Protein AF-A0A2V5Z1T9-F1 (afdb_monomer_lite)

Radius of gyration: 14.02 Å; chains: 1; bounding box: 31×24×42 Å

pLDDT: mean 96.54, std 5.25, range [61.47, 98.75]

Secondary structure (DSSP, 8-state):
-HHHHHHHHHHHHIIIIIHHHT---S--GGGSHHHHHHHHHHHTSTTTGGG--HHHHHHHHHHH-TTT-TT-PPP--------S----GGG-

Sequence (92 aa):
VEADWRLFCTLVRFDAVYHGHFKCNLRRIIDYPNLQAYLMDLYQQPGIADTVNFDHIKRHYYITHGEINPTRIVPIGPLLDLTEPHRRERLN

Structure (mmCIF, N/CA/C/O backbone):
data_AF-A0A2V5Z1T9-F1
#
_entry.id   AF-A0A2V5Z1T9-F1
#
loop_
_atom_site.group_PDB
_atom_site.id
_atom_site.type_symbol
_atom_site.label_atom_id
_atom_site.label_alt_id
_atom_site.label_comp_id
_atom_site.label_asym_id
_atom_site.label_entity_id
_atom_site.label_seq_id
_atom_site.pdbx_PDB_ins_code
_atom_site.Cartn_x
_atom_site.Cartn_y
_atom_site.Cartn_z
_atom_site.occupancy
_atom_site.B_iso_or_equiv
_atom_site.auth_seq_id
_atom_site.auth_comp_id
_atom_site.auth_asym_id
_atom_site.auth_atom_id
_atom_site.pdbx_PDB_model_num
ATOM 1 N N . VAL A 1 1 ? -2.674 11.056 15.027 1.00 66.81 1 VAL A N 1
ATOM 2 C CA . VAL A 1 1 ? -3.585 11.448 13.927 1.00 66.81 1 VAL A CA 1
ATOM 3 C C . VAL A 1 1 ? -2.818 11.794 12.656 1.00 66.81 1 VAL A C 1
ATOM 5 O O . VAL A 1 1 ? -2.952 11.058 11.695 1.00 66.81 1 VAL A O 1
ATOM 8 N N . GLU A 1 2 ? -1.978 12.840 12.607 1.00 92.44 2 GLU A N 1
ATOM 9 C CA . GLU A 1 2 ? -1.202 13.134 11.376 1.00 92.44 2 GLU A CA 1
ATOM 10 C C . GLU A 1 2 ? -0.178 12.032 11.044 1.00 92.44 2 GLU A C 1
ATOM 12 O O . GLU A 1 2 ? -0.057 11.607 9.895 1.00 92.44 2 GLU A O 1
ATOM 17 N N . ALA A 1 3 ? 0.544 11.544 12.057 1.00 97.31 3 ALA A N 1
ATOM 18 C CA . ALA A 1 3 ? 1.569 10.514 11.886 1.00 97.31 3 ALA A CA 1
ATOM 19 C C . ALA A 1 3 ? 1.012 9.228 11.250 1.00 97.31 3 ALA A C 1
ATOM 21 O O . ALA A 1 3 ? 1.665 8.631 10.393 1.00 97.31 3 ALA A O 1
ATOM 22 N N . ASP A 1 4 ? -0.213 8.852 11.622 1.00 97.25 4 ASP A N 1
ATOM 23 C CA . ASP A 1 4 ? -0.891 7.653 11.137 1.00 97.25 4 ASP A CA 1
ATOM 24 C C . ASP A 1 4 ? -1.139 7.710 9.629 1.00 97.25 4 ASP A C 1
ATOM 26 O O . ASP A 1 4 ? -0.781 6.794 8.890 1.00 97.25 4 ASP A O 1
ATOM 30 N N . TRP A 1 5 ? -1.655 8.839 9.142 1.00 97.81 5 TRP A N 1
ATOM 31 C CA . TRP A 1 5 ? -1.924 9.030 7.718 1.00 97.81 5 TRP A CA 1
ATOM 32 C C . TRP A 1 5 ? -0.650 9.130 6.874 1.00 97.81 5 TRP A C 1
ATOM 34 O O . TRP A 1 5 ? -0.616 8.660 5.734 1.00 97.81 5 TRP A O 1
ATOM 44 N N . ARG A 1 6 ? 0.439 9.668 7.437 1.00 97.69 6 ARG A N 1
ATOM 45 C CA . ARG A 1 6 ? 1.753 9.673 6.769 1.00 97.69 6 ARG A CA 1
ATOM 46 C C . ARG A 1 6 ? 2.312 8.255 6.632 1.00 97.69 6 ARG A C 1
ATOM 48 O O . ARG A 1 6 ? 2.868 7.916 5.585 1.00 97.69 6 ARG A O 1
ATOM 55 N N . LEU A 1 7 ? 2.124 7.412 7.649 1.00 98.44 7 LEU A N 1
ATOM 56 C CA . LEU A 1 7 ? 2.521 6.007 7.602 1.00 98.44 7 LEU A CA 1
ATOM 57 C C . LEU A 1 7 ? 1.629 5.194 6.649 1.00 98.44 7 LEU A C 1
ATOM 59 O O . LEU A 1 7 ? 2.154 4.432 5.836 1.00 98.44 7 LEU A O 1
ATOM 63 N N . PHE A 1 8 ? 0.310 5.398 6.681 1.00 98.56 8 PHE A N 1
ATOM 64 C CA . PHE A 1 8 ? -0.666 4.730 5.812 1.00 98.56 8 PHE A CA 1
ATOM 65 C C . PHE A 1 8 ? -0.281 4.789 4.334 1.00 98.56 8 PHE A C 1
ATOM 67 O O . PHE A 1 8 ? -0.214 3.757 3.664 1.00 98.56 8 PHE A O 1
ATOM 74 N N . CYS A 1 9 ? 0.059 5.983 3.838 1.00 98.06 9 CYS A N 1
ATOM 75 C CA . CYS A 1 9 ? 0.468 6.183 2.450 1.00 98.06 9 CYS A CA 1
ATOM 76 C C . CYS A 1 9 ? 1.666 5.309 2.047 1.00 98.06 9 CYS A C 1
ATOM 78 O O . CYS A 1 9 ? 1.770 4.899 0.887 1.00 98.06 9 CYS A O 1
ATOM 80 N N . THR A 1 10 ? 2.558 5.006 2.991 1.00 98.62 10 THR A N 1
ATOM 81 C CA . THR A 1 10 ? 3.688 4.100 2.770 1.00 98.62 10 THR A CA 1
ATOM 82 C C . THR A 1 10 ? 3.241 2.642 2.828 1.00 98.62 10 THR A C 1
ATOM 84 O O . THR A 1 10 ? 3.533 1.883 1.905 1.00 98.62 10 THR A O 1
ATOM 87 N N . LEU A 1 11 ? 2.499 2.255 3.871 1.00 98.62 11 LEU A N 1
ATOM 88 C CA . LEU A 1 11 ? 2.060 0.873 4.089 1.00 98.62 11 LEU A CA 1
ATOM 89 C C . LEU A 1 11 ? 1.202 0.345 2.936 1.00 98.62 11 LEU A C 1
ATOM 91 O O . LEU A 1 11 ? 1.476 -0.738 2.424 1.00 98.62 11 LEU A O 1
ATOM 95 N N . VAL A 1 12 ? 0.229 1.131 2.464 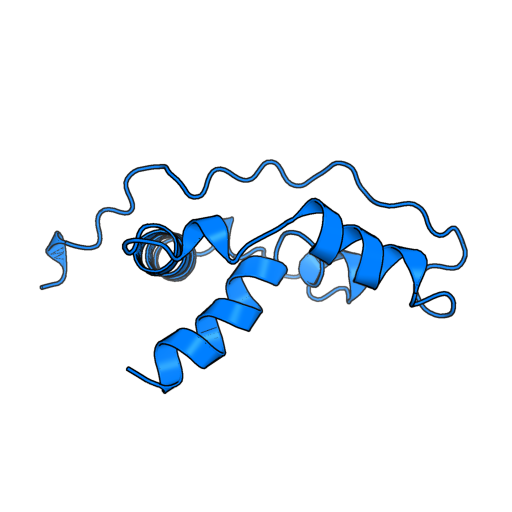1.00 98.56 12 VAL A N 1
ATOM 96 C CA . VAL A 1 12 ? -0.703 0.710 1.402 1.00 98.56 12 VAL A CA 1
ATOM 97 C C . VAL A 1 12 ? 0.001 0.423 0.067 1.00 98.56 12 VAL A C 1
ATOM 99 O O . VAL A 1 12 ? -0.501 -0.330 -0.760 1.00 98.56 12 VAL A O 1
ATOM 102 N N . ARG A 1 13 ? 1.197 0.986 -0.151 1.00 98.75 13 ARG A N 1
ATOM 103 C CA . ARG A 1 13 ? 2.011 0.770 -1.360 1.00 98.75 13 ARG A CA 1
ATOM 104 C C . ARG A 1 13 ? 3.061 -0.327 -1.186 1.00 98.75 13 ARG A C 1
ATOM 106 O O . ARG A 1 13 ? 3.652 -0.759 -2.176 1.00 98.75 13 ARG A O 1
ATOM 113 N N . PHE A 1 14 ? 3.322 -0.765 0.044 1.00 98.75 14 PHE A N 1
ATOM 114 C CA . PHE A 1 14 ? 4.503 -1.561 0.355 1.00 98.75 14 PHE A CA 1
ATOM 115 C C . PHE A 1 14 ? 4.472 -2.931 -0.323 1.00 98.75 14 PHE A C 1
ATOM 117 O O . PHE A 1 14 ? 5.361 -3.237 -1.115 1.00 98.75 14 PHE A O 1
ATOM 124 N N . ASP A 1 15 ? 3.425 -3.722 -0.097 1.00 98.50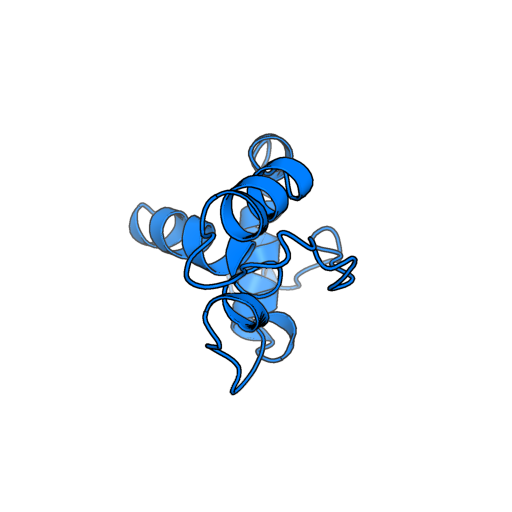 15 ASP A N 1
ATOM 125 C CA . ASP A 1 15 ? 3.335 -5.075 -0.662 1.00 98.50 15 ASP A CA 1
ATOM 126 C C . ASP A 1 15 ? 3.129 -5.047 -2.181 1.00 98.50 15 ASP A C 1
ATOM 128 O O . ASP A 1 15 ? 3.693 -5.866 -2.905 1.00 98.50 15 ASP A O 1
ATOM 132 N N . ALA A 1 16 ? 2.366 -4.066 -2.673 1.00 98.25 16 ALA A N 1
ATOM 133 C CA . ALA A 1 16 ? 2.062 -3.901 -4.092 1.00 98.25 16 ALA A CA 1
ATOM 134 C C . ALA A 1 16 ? 3.252 -3.418 -4.934 1.00 98.25 16 ALA A C 1
ATOM 136 O O . ALA A 1 16 ? 3.292 -3.679 -6.137 1.00 98.25 16 ALA A O 1
ATOM 137 N N . VAL A 1 17 ? 4.191 -2.687 -4.324 1.00 98.62 17 VAL A N 1
ATOM 138 C CA . VAL A 1 17 ? 5.295 -2.033 -5.033 1.00 98.62 17 VAL A CA 1
ATOM 139 C C . VAL A 1 17 ? 6.615 -2.202 -4.296 1.00 98.62 17 VAL A C 1
ATOM 141 O O . VAL A 1 17 ? 7.522 -2.826 -4.836 1.00 98.62 17 VAL A O 1
ATOM 144 N N . TYR A 1 18 ? 6.778 -1.626 -3.104 1.00 98.69 18 TYR A N 1
ATOM 145 C CA . TYR A 1 18 ? 8.105 -1.442 -2.493 1.00 98.69 18 TYR A CA 1
ATOM 146 C C . TYR A 1 18 ? 8.823 -2.759 -2.199 1.00 98.69 18 TYR A C 1
ATOM 148 O O . TYR A 1 18 ? 10.025 -2.876 -2.442 1.00 98.69 18 TYR A O 1
ATOM 156 N N . HIS A 1 19 ? 8.079 -3.771 -1.758 1.00 98.50 19 HIS A N 1
ATOM 157 C CA . HIS A 1 19 ? 8.609 -5.101 -1.501 1.00 98.50 19 HIS A CA 1
ATOM 158 C C . HIS A 1 19 ? 9.291 -5.687 -2.748 1.00 98.50 19 HIS A C 1
ATOM 160 O O . HIS A 1 19 ? 10.409 -6.189 -2.671 1.00 98.50 19 HIS A O 1
ATOM 166 N N . GLY A 1 20 ? 8.650 -5.588 -3.918 1.00 97.25 20 GLY A N 1
ATOM 167 C CA . GLY A 1 20 ? 9.193 -6.093 -5.181 1.00 97.25 20 GLY A CA 1
ATOM 168 C C . GLY A 1 20 ? 10.096 -5.086 -5.896 1.00 97.25 20 GLY A C 1
ATOM 169 O O . GLY A 1 20 ? 11.292 -5.311 -6.058 1.00 97.25 20 GLY A O 1
ATOM 170 N N . HIS A 1 21 ? 9.517 -3.965 -6.329 1.00 98.19 21 HIS A N 1
ATOM 171 C CA . HIS A 1 21 ? 10.160 -2.947 -7.169 1.00 98.19 21 HIS A CA 1
ATOM 172 C C . HIS A 1 21 ? 11.409 -2.344 -6.521 1.00 98.19 21 HIS A C 1
ATOM 174 O O . HIS A 1 21 ? 12.458 -2.236 -7.158 1.00 98.19 21 HIS A O 1
ATOM 180 N N . PHE A 1 22 ? 11.321 -2.010 -5.232 1.00 98.50 22 PHE A N 1
ATOM 181 C CA . PHE A 1 22 ? 12.429 -1.421 -4.472 1.00 98.50 22 PHE A CA 1
ATOM 182 C C . PHE A 1 22 ? 13.254 -2.440 -3.691 1.00 98.50 22 PHE A C 1
ATOM 184 O O . PHE A 1 22 ? 14.233 -2.060 -3.057 1.00 98.50 22 PHE A O 1
ATOM 191 N N . LYS A 1 23 ? 12.920 -3.733 -3.785 1.00 98.31 23 LYS A N 1
ATOM 192 C CA . LYS A 1 23 ? 13.655 -4.823 -3.128 1.00 98.31 23 LYS A CA 1
ATOM 193 C C . LYS A 1 23 ? 13.676 -4.702 -1.598 1.00 98.31 23 LYS A C 1
ATOM 195 O O . LYS A 1 23 ? 14.572 -5.231 -0.949 1.00 98.31 23 LYS A O 1
ATOM 200 N N . CYS A 1 24 ? 12.678 -4.047 -1.000 1.00 98.38 24 CYS A N 1
ATOM 201 C CA . CYS A 1 24 ? 12.473 -4.027 0.451 1.00 98.38 24 CYS A CA 1
ATOM 202 C C . CYS A 1 24 ? 11.849 -5.358 0.912 1.00 98.38 24 CYS A C 1
ATOM 204 O O . CYS A 1 24 ? 10.724 -5.388 1.403 1.00 98.38 24 CYS A O 1
ATOM 206 N N . ASN A 1 25 ? 12.548 -6.472 0.679 1.00 98.12 25 ASN A N 1
ATOM 207 C CA . ASN A 1 25 ? 11.935 -7.794 0.540 1.00 98.12 25 ASN A CA 1
ATOM 208 C C . ASN A 1 25 ? 12.240 -8.790 1.668 1.00 98.12 25 ASN A C 1
ATOM 210 O O . ASN A 1 25 ? 12.116 -9.996 1.463 1.00 98.12 25 ASN A O 1
ATOM 214 N N . LEU A 1 26 ? 12.648 -8.321 2.852 1.00 98.31 26 LEU A N 1
ATOM 215 C CA . LEU A 1 26 ? 12.851 -9.227 3.987 1.00 98.31 26 LEU A CA 1
ATOM 216 C C . LEU A 1 26 ? 11.520 -9.846 4.445 1.00 98.31 26 LEU A C 1
ATOM 218 O O . LEU A 1 26 ? 11.471 -11.036 4.745 1.00 98.31 26 LEU A O 1
ATOM 222 N N . ARG A 1 27 ? 10.459 -9.031 4.519 1.00 98.06 27 ARG A N 1
ATOM 223 C CA . ARG A 1 27 ? 9.083 -9.420 4.867 1.00 98.06 27 ARG A CA 1
ATOM 224 C C . ARG A 1 27 ? 8.092 -8.432 4.250 1.00 98.06 27 ARG A C 1
ATOM 226 O O . ARG A 1 27 ? 8.424 -7.258 4.087 1.00 98.06 27 ARG A O 1
ATOM 233 N N . ARG A 1 28 ? 6.879 -8.894 3.953 1.00 98.25 28 ARG A N 1
ATOM 234 C CA . ARG A 1 28 ? 5.744 -8.066 3.510 1.00 98.25 28 ARG A CA 1
ATOM 235 C C . ARG A 1 28 ? 4.981 -7.514 4.712 1.00 98.25 28 ARG A C 1
ATOM 237 O O . ARG A 1 28 ? 5.098 -8.054 5.808 1.00 98.25 28 ARG A O 1
ATOM 244 N N . ILE A 1 29 ? 4.144 -6.502 4.512 1.00 98.25 29 ILE A N 1
ATOM 245 C CA . ILE A 1 29 ? 3.228 -5.977 5.533 1.00 98.25 29 ILE A CA 1
ATOM 246 C C . ILE A 1 29 ? 2.255 -7.056 5.999 1.00 98.25 29 ILE A C 1
ATOM 248 O O . ILE A 1 29 ? 2.070 -7.191 7.208 1.00 98.25 29 ILE A O 1
ATOM 252 N 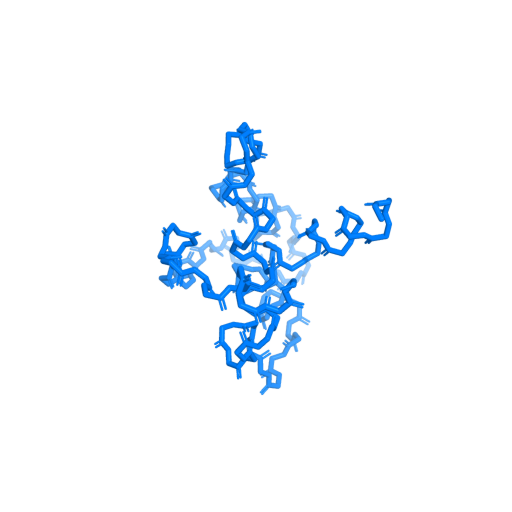N . ILE A 1 30 ? 1.731 -7.884 5.087 1.00 97.19 30 ILE A N 1
ATOM 253 C CA . ILE A 1 30 ? 0.844 -9.002 5.450 1.00 97.19 30 ILE A CA 1
ATOM 254 C C . ILE A 1 30 ? 1.487 -10.001 6.430 1.00 97.19 30 ILE A C 1
ATOM 256 O O . ILE A 1 30 ? 0.783 -10.654 7.198 1.00 97.19 30 ILE A O 1
ATOM 260 N N . ASP A 1 31 ? 2.822 -10.084 6.466 1.00 97.75 31 ASP A N 1
ATOM 261 C CA . ASP A 1 31 ? 3.560 -10.975 7.369 1.00 97.75 31 ASP A CA 1
ATOM 262 C C . ASP A 1 31 ? 3.721 -10.380 8.793 1.00 97.75 31 ASP A C 1
ATOM 264 O O . ASP A 1 31 ? 4.234 -11.048 9.695 1.00 97.75 31 ASP A O 1
ATOM 268 N N . TYR A 1 32 ? 3.282 -9.134 9.025 1.00 97.88 32 TYR A N 1
ATOM 269 C CA . TYR A 1 32 ? 3.274 -8.461 10.328 1.00 97.88 32 TYR A CA 1
ATOM 270 C C . TYR A 1 32 ? 1.832 -8.243 10.816 1.00 97.88 32 TYR A C 1
ATOM 272 O O . TYR A 1 32 ? 1.217 -7.237 10.457 1.00 97.88 32 TYR A O 1
ATOM 280 N N . PRO A 1 33 ? 1.295 -9.093 11.714 1.00 96.25 33 PRO A N 1
ATOM 281 C CA . PRO A 1 33 ? -0.125 -9.061 12.081 1.00 96.25 33 PRO A CA 1
ATOM 282 C C . PRO A 1 33 ? -0.619 -7.697 12.574 1.00 96.25 33 PRO A C 1
ATOM 284 O O . PRO A 1 33 ? -1.692 -7.245 12.188 1.00 96.25 33 PRO A O 1
ATOM 287 N N . ASN A 1 34 ? 0.185 -7.002 13.385 1.00 97.62 34 ASN A N 1
ATOM 288 C CA . ASN A 1 34 ? -0.189 -5.691 13.915 1.00 97.62 34 ASN A CA 1
ATOM 289 C C . ASN A 1 34 ? -0.164 -4.586 12.850 1.00 97.62 34 ASN A C 1
ATOM 291 O O . ASN A 1 34 ? -1.023 -3.708 12.895 1.00 97.62 34 ASN A O 1
ATOM 295 N N . LEU A 1 35 ? 0.792 -4.622 11.910 1.00 98.12 35 LEU A N 1
ATOM 296 C CA . LEU A 1 35 ? 0.883 -3.636 10.826 1.00 98.12 35 LEU A CA 1
ATOM 297 C C . LEU A 1 35 ? -0.177 -3.888 9.757 1.00 98.12 35 LEU A C 1
ATOM 299 O O . LEU A 1 35 ? -0.794 -2.934 9.300 1.00 98.12 35 LEU A O 1
ATOM 303 N N . GLN A 1 36 ? -0.432 -5.151 9.411 1.00 97.94 36 GLN A N 1
ATOM 304 C CA . GLN A 1 36 ? -1.500 -5.521 8.488 1.00 97.94 36 GLN A CA 1
ATOM 305 C C . GLN A 1 36 ? -2.862 -5.106 9.042 1.00 97.94 36 GLN A C 1
ATOM 307 O O . GLN A 1 36 ? -3.623 -4.426 8.362 1.00 97.94 36 GLN A O 1
ATOM 312 N N . ALA A 1 37 ? -3.147 -5.442 10.302 1.00 97.81 37 ALA A N 1
ATOM 313 C CA . ALA A 1 37 ? -4.381 -5.022 10.953 1.00 97.81 37 ALA A CA 1
ATOM 314 C C . ALA A 1 37 ? -4.497 -3.491 11.017 1.00 97.81 37 ALA A C 1
ATOM 316 O O . ALA A 1 37 ? -5.576 -2.953 10.810 1.00 97.81 37 ALA A O 1
ATOM 317 N N . TYR A 1 38 ? -3.396 -2.781 11.285 1.00 98.00 38 TYR A N 1
ATOM 318 C CA . TYR A 1 38 ? -3.375 -1.316 11.333 1.00 98.00 38 TYR A CA 1
ATOM 319 C C . TYR A 1 38 ? -3.619 -0.675 9.960 1.00 98.00 38 TYR A C 1
ATOM 321 O O . TYR A 1 38 ? -4.378 0.282 9.851 1.00 98.00 38 TYR A O 1
ATOM 329 N N . LEU A 1 39 ? -3.018 -1.226 8.903 1.00 98.38 39 LEU A N 1
ATOM 330 C CA . LEU A 1 39 ? -3.279 -0.813 7.527 1.00 98.38 39 LEU A CA 1
ATOM 331 C C . LEU A 1 39 ? -4.762 -0.993 7.171 1.00 98.38 39 LEU A C 1
ATOM 333 O O . LEU A 1 39 ? -5.357 -0.076 6.614 1.00 98.38 39 LEU A O 1
ATOM 337 N N . MET A 1 40 ? -5.353 -2.144 7.505 1.00 98.31 40 MET A N 1
ATOM 338 C CA . MET A 1 40 ? -6.765 -2.437 7.231 1.00 98.31 40 MET A CA 1
ATOM 339 C C . MET A 1 40 ? -7.717 -1.528 8.021 1.00 98.31 40 MET A C 1
ATOM 341 O O . MET A 1 40 ? -8.664 -1.010 7.447 1.00 98.31 40 MET A O 1
ATOM 345 N N . ASP A 1 41 ? -7.426 -1.263 9.295 1.00 97.88 41 ASP A N 1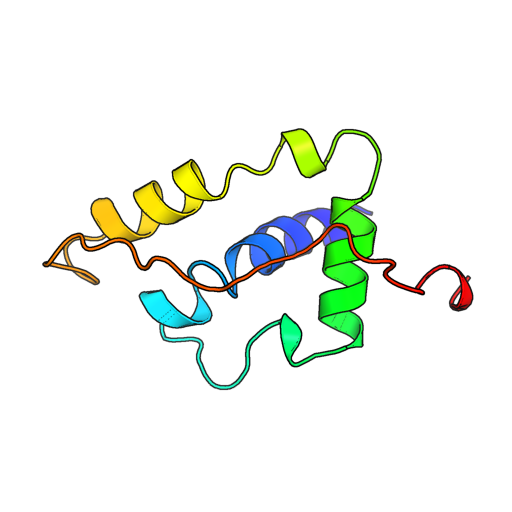
ATOM 346 C CA . ASP A 1 41 ? -8.177 -0.332 10.155 1.00 97.88 41 ASP A CA 1
ATOM 347 C C . ASP A 1 41 ? -8.250 1.082 9.555 1.00 97.88 41 ASP A C 1
ATOM 349 O O . ASP A 1 41 ? -9.328 1.662 9.423 1.00 97.88 41 ASP A O 1
ATOM 353 N N . LEU A 1 42 ? -7.118 1.608 9.074 1.00 97.94 42 LEU A N 1
ATOM 354 C CA . LEU A 1 42 ? -7.089 2.899 8.381 1.00 97.94 42 LEU A CA 1
ATOM 355 C C . LEU A 1 42 ? -7.766 2.850 7.005 1.00 97.94 42 LEU A C 1
ATOM 357 O O . LEU A 1 42 ? -8.474 3.787 6.642 1.00 97.94 42 LEU A O 1
ATOM 361 N N . TYR A 1 43 ? -7.567 1.771 6.244 1.00 98.50 43 TYR A N 1
ATOM 362 C CA . TYR A 1 43 ? -8.171 1.585 4.921 1.00 98.50 43 TYR A CA 1
ATOM 363 C C . TYR A 1 43 ? -9.706 1.535 4.980 1.00 98.50 43 TYR A C 1
ATOM 365 O O . TYR A 1 43 ? -10.372 2.034 4.074 1.00 98.50 43 TYR A O 1
ATOM 373 N N . GLN A 1 44 ? -10.259 0.958 6.051 1.00 98.12 44 GLN A N 1
ATOM 374 C CA . GLN A 1 44 ? -11.698 0.776 6.265 1.00 98.12 44 GLN A CA 1
ATOM 375 C C . GLN A 1 44 ? -12.389 1.996 6.894 1.00 98.12 44 GLN A C 1
ATOM 377 O O . GLN A 1 44 ? -13.610 1.988 7.056 1.00 98.12 44 GLN A O 1
ATOM 382 N N . GLN A 1 45 ? -11.654 3.071 7.208 1.00 97.56 45 GLN A N 1
ATOM 383 C CA . GLN A 1 45 ? -12.280 4.332 7.607 1.00 97.56 45 GLN A CA 1
ATOM 384 C C . GLN A 1 45 ? -13.154 4.889 6.465 1.00 97.56 45 GLN A C 1
ATOM 386 O O . GLN A 1 45 ? -12.781 4.770 5.290 1.00 97.56 45 GLN A O 1
ATOM 391 N N . PRO A 1 46 ? -14.300 5.532 6.772 1.00 98.19 46 PRO A N 1
ATOM 392 C CA . PRO A 1 46 ? -15.223 6.026 5.753 1.00 98.19 46 PRO A CA 1
ATOM 393 C C . PRO A 1 46 ? -14.538 6.894 4.684 1.00 98.19 46 PRO A C 1
ATOM 395 O O . PRO A 1 46 ? -13.896 7.894 5.000 1.00 98.19 46 PRO A O 1
ATOM 398 N N . GLY A 1 47 ? -14.686 6.505 3.414 1.00 97.94 47 GLY A N 1
ATOM 399 C CA . GLY A 1 47 ? -14.153 7.223 2.248 1.00 97.94 47 GLY A CA 1
ATOM 400 C C . GLY A 1 47 ? -12.661 7.018 1.957 1.00 97.94 47 GLY A C 1
ATOM 401 O O . GLY A 1 47 ? -12.185 7.496 0.931 1.00 97.94 47 GLY A O 1
ATOM 402 N N . ILE A 1 48 ? -11.902 6.304 2.799 1.00 98.31 48 ILE A N 1
ATOM 403 C CA . ILE A 1 48 ? -10.459 6.118 2.571 1.00 98.31 48 ILE A CA 1
ATOM 404 C C . ILE A 1 48 ? -10.177 5.139 1.433 1.00 98.31 48 ILE A C 1
ATOM 406 O O . ILE A 1 48 ? -9.305 5.420 0.607 1.00 98.31 48 ILE A O 1
ATOM 410 N N . ALA A 1 49 ? -10.923 4.035 1.339 1.00 98.19 49 ALA A N 1
ATOM 411 C CA . ALA A 1 49 ? -10.765 3.061 0.257 1.00 98.19 49 ALA A CA 1
ATOM 412 C C . ALA A 1 49 ? -10.868 3.714 -1.138 1.00 98.19 49 ALA A C 1
ATOM 414 O O . ALA A 1 49 ? -10.070 3.405 -2.022 1.00 98.19 49 ALA A O 1
ATOM 415 N N . ASP A 1 50 ? -11.759 4.699 -1.301 1.00 98.25 50 ASP A N 1
ATOM 416 C CA . ASP A 1 50 ? -11.972 5.430 -2.561 1.00 98.25 50 ASP A CA 1
ATOM 417 C C . ASP A 1 50 ? -10.756 6.272 -2.985 1.00 98.25 50 ASP A C 1
ATOM 419 O O . ASP A 1 50 ? -10.596 6.619 -4.157 1.00 98.25 50 ASP A O 1
ATOM 423 N N . THR A 1 51 ? -9.859 6.587 -2.047 1.00 98.38 51 THR A N 1
ATOM 424 C CA . THR A 1 51 ? -8.618 7.329 -2.324 1.00 98.38 51 THR A CA 1
ATOM 425 C C . THR A 1 51 ? -7.484 6.434 -2.835 1.00 98.38 51 THR A C 1
ATOM 427 O O . THR A 1 51 ? -6.445 6.935 -3.277 1.00 98.38 51 THR A O 1
ATOM 430 N N . VAL A 1 52 ? -7.654 5.108 -2.788 1.00 98.38 52 VAL A N 1
ATOM 431 C CA . VAL A 1 52 ? -6.612 4.133 -3.119 1.00 98.38 52 VAL A CA 1
ATOM 432 C C . VAL A 1 52 ? -6.925 3.448 -4.444 1.00 98.38 52 VAL A C 1
ATOM 434 O O . VAL A 1 52 ? -7.814 2.612 -4.551 1.00 98.38 52 VAL A O 1
ATOM 437 N N . ASN A 1 53 ? -6.119 3.742 -5.465 1.00 97.94 53 ASN A N 1
ATOM 438 C CA . ASN A 1 53 ? -6.186 3.061 -6.755 1.00 97.94 53 ASN A CA 1
ATOM 439 C C . ASN A 1 53 ? -4.901 2.256 -7.001 1.00 97.94 53 ASN A C 1
ATOM 441 O O . ASN A 1 53 ? -3.860 2.813 -7.365 1.00 97.94 53 ASN A O 1
ATOM 445 N N . PHE A 1 54 ? -4.973 0.937 -6.800 1.00 97.69 54 PHE A N 1
ATOM 446 C CA . PHE A 1 54 ? -3.823 0.042 -6.952 1.00 97.69 54 PHE A CA 1
ATOM 447 C C . PHE A 1 54 ? -3.306 -0.060 -8.388 1.00 97.69 54 PHE A C 1
ATOM 449 O O . PHE A 1 54 ? -2.096 -0.197 -8.570 1.00 97.69 54 PHE A O 1
ATOM 456 N N . ASP A 1 55 ? -4.176 0.036 -9.398 1.00 97.12 55 ASP A N 1
ATOM 457 C CA . ASP A 1 55 ? -3.735 0.050 -10.796 1.00 97.12 55 ASP A CA 1
ATOM 458 C C . ASP A 1 55 ? -2.879 1.292 -11.066 1.00 97.12 55 ASP A C 1
ATOM 460 O O . ASP A 1 55 ? -1.735 1.174 -11.509 1.00 97.12 55 ASP A O 1
ATOM 464 N N . HIS A 1 56 ? -3.368 2.474 -10.680 1.00 98.12 56 HIS A N 1
ATOM 465 C CA . HIS A 1 56 ? -2.622 3.717 -10.846 1.00 98.12 56 HIS A CA 1
ATOM 466 C C . HIS A 1 56 ? -1.288 3.691 -10.084 1.00 98.12 56 HIS A C 1
ATOM 468 O O . HIS A 1 56 ? -0.249 4.028 -10.655 1.00 98.12 56 HIS A O 1
ATOM 474 N N . ILE A 1 57 ? -1.294 3.223 -8.829 1.00 98.44 57 ILE A N 1
ATOM 475 C CA . ILE A 1 57 ? -0.080 3.048 -8.019 1.00 98.44 57 ILE A CA 1
ATOM 476 C C . ILE A 1 57 ? 0.921 2.150 -8.755 1.00 98.44 57 ILE A C 1
ATOM 478 O O . ILE A 1 57 ? 2.049 2.566 -9.016 1.00 98.44 57 ILE A O 1
ATOM 482 N N . LYS A 1 58 ? 0.530 0.927 -9.126 1.00 98.44 58 LYS A N 1
ATOM 483 C CA . LYS A 1 58 ? 1.449 -0.046 -9.729 1.00 98.44 58 LYS A CA 1
ATOM 484 C C . LYS A 1 58 ? 1.967 0.441 -11.079 1.00 98.44 58 LYS A C 1
ATOM 486 O O . LYS A 1 58 ? 3.174 0.403 -11.312 1.00 98.44 58 LYS A O 1
ATOM 491 N N . ARG A 1 59 ? 1.092 0.953 -11.949 1.00 98.06 59 ARG A N 1
ATOM 492 C CA . ARG A 1 59 ? 1.491 1.480 -13.261 1.00 98.06 59 ARG A CA 1
ATOM 493 C C . ARG A 1 59 ? 2.490 2.621 -13.122 1.00 98.06 59 ARG A C 1
ATOM 495 O O . ARG A 1 59 ? 3.497 2.606 -13.822 1.00 98.06 59 ARG A O 1
ATOM 502 N N . HIS A 1 60 ? 2.270 3.556 -12.197 1.00 98.31 60 HIS A N 1
ATOM 503 C CA . HIS A 1 60 ? 3.205 4.656 -11.973 1.00 98.31 60 HIS A CA 1
ATOM 504 C C . HIS A 1 60 ? 4.618 4.142 -11.664 1.00 98.31 60 HIS A C 1
ATOM 506 O O . HIS A 1 60 ? 5.560 4.493 -12.375 1.00 98.31 60 HIS A O 1
ATOM 512 N N . TYR A 1 61 ? 4.769 3.255 -10.678 1.00 98.50 61 TYR A N 1
ATOM 513 C CA . TYR A 1 61 ? 6.090 2.769 -10.273 1.00 98.50 61 TYR A CA 1
ATOM 514 C C . TYR A 1 61 ? 6.748 1.863 -11.317 1.00 98.50 61 TYR A C 1
ATOM 516 O O . TYR A 1 61 ? 7.918 2.061 -11.650 1.00 98.50 61 TYR A O 1
ATOM 524 N N . TYR A 1 62 ? 6.017 0.877 -11.841 1.00 98.44 62 TYR A N 1
ATOM 525 C CA . TYR A 1 62 ? 6.598 -0.144 -12.714 1.00 98.44 62 TYR A CA 1
ATOM 526 C C . TYR A 1 62 ? 6.836 0.341 -14.150 1.00 98.44 62 TYR A C 1
ATOM 528 O O . TYR A 1 62 ? 7.714 -0.208 -14.810 1.00 98.44 62 TYR A O 1
ATOM 536 N N . ILE A 1 63 ? 6.107 1.357 -14.633 1.00 97.94 63 ILE A N 1
ATOM 537 C CA . ILE A 1 63 ? 6.273 1.894 -15.997 1.00 97.94 63 ILE A CA 1
ATOM 538 C C . ILE A 1 63 ? 7.239 3.086 -16.022 1.00 97.94 63 ILE A C 1
ATOM 540 O O . ILE A 1 63 ? 8.056 3.182 -16.938 1.00 97.94 63 ILE A O 1
ATOM 544 N N . THR A 1 64 ? 7.160 3.994 -15.040 1.00 97.75 64 THR A N 1
ATOM 545 C CA . THR A 1 64 ? 7.924 5.259 -15.063 1.00 97.75 64 THR A CA 1
ATOM 546 C C . THR A 1 64 ? 9.392 5.054 -14.685 1.00 97.75 64 THR A C 1
ATOM 548 O O . THR A 1 64 ? 10.268 5.710 -15.242 1.00 97.75 64 THR A O 1
ATOM 551 N N . HIS A 1 65 ? 9.698 4.127 -13.770 1.00 97.31 65 HIS A N 1
ATOM 552 C CA . HIS A 1 65 ? 11.073 3.886 -13.312 1.00 97.31 65 HIS A CA 1
ATOM 553 C C . HIS A 1 65 ? 11.837 2.955 -14.264 1.00 97.31 65 HIS A C 1
ATOM 555 O O . HIS A 1 65 ? 12.198 1.837 -13.893 1.00 97.31 65 HIS A O 1
ATOM 561 N N . GLY A 1 66 ? 12.093 3.413 -15.492 1.00 96.19 66 GLY A N 1
ATOM 562 C CA . GLY A 1 66 ? 12.767 2.623 -16.531 1.00 96.19 66 GLY A CA 1
ATOM 563 C C . GLY A 1 66 ? 14.180 2.154 -16.160 1.00 96.19 66 GLY A C 1
ATOM 564 O O . GLY A 1 66 ? 14.605 1.105 -16.625 1.00 96.19 66 GLY A O 1
ATOM 565 N N . GLU A 1 67 ? 14.881 2.874 -15.283 1.00 97.44 67 GLU A N 1
ATOM 566 C CA . GLU A 1 67 ? 16.201 2.464 -14.778 1.00 97.44 67 GLU A CA 1
ATOM 567 C C . GLU A 1 67 ? 16.120 1.257 -13.830 1.00 97.44 67 GLU A C 1
ATOM 569 O O . GLU A 1 67 ? 17.000 0.401 -13.828 1.00 97.44 67 GLU A O 1
ATOM 574 N N . ILE A 1 68 ? 15.043 1.161 -13.041 1.00 97.38 68 ILE A N 1
ATOM 575 C CA . ILE A 1 68 ? 14.821 0.064 -12.085 1.00 97.38 68 ILE A CA 1
ATOM 576 C C . ILE A 1 68 ? 14.124 -1.119 -12.768 1.00 97.38 68 ILE A C 1
ATOM 578 O O . ILE A 1 68 ? 14.464 -2.272 -12.502 1.00 97.38 68 ILE A O 1
ATOM 582 N N . ASN A 1 69 ? 13.153 -0.841 -13.642 1.00 98.00 69 ASN A N 1
ATOM 583 C CA . ASN A 1 69 ? 12.391 -1.834 -14.396 1.00 98.00 69 ASN A CA 1
ATOM 584 C C . ASN A 1 69 ? 12.404 -1.524 -15.907 1.00 98.00 69 ASN A C 1
ATOM 586 O O . ASN A 1 69 ? 11.409 -1.027 -16.444 1.00 98.00 69 ASN A O 1
ATOM 590 N N . PRO A 1 70 ? 13.490 -1.864 -16.626 1.00 97.94 70 PRO A N 1
ATOM 591 C CA . PRO A 1 70 ? 13.601 -1.606 -18.065 1.00 97.94 70 PRO A CA 1
ATOM 592 C C . PRO A 1 70 ? 12.504 -2.274 -18.899 1.00 97.94 70 PRO A C 1
ATOM 594 O O . PRO A 1 70 ? 12.103 -1.758 -19.938 1.00 97.94 70 PRO A O 1
ATOM 597 N N . THR A 1 71 ? 11.984 -3.412 -18.429 1.00 98.31 71 THR A N 1
ATOM 598 C CA . THR A 1 71 ? 10.944 -4.179 -19.132 1.00 98.31 71 THR A CA 1
ATOM 599 C C . THR A 1 71 ? 9.565 -3.521 -19.083 1.00 98.31 71 THR A C 1
ATOM 601 O O . THR A 1 71 ? 8.694 -3.879 -19.871 1.00 98.31 71 THR A O 1
ATOM 604 N N . ARG A 1 72 ? 9.346 -2.582 -18.147 1.00 98.00 72 ARG A N 1
ATOM 605 C CA . ARG A 1 72 ? 8.046 -1.949 -17.854 1.00 98.00 72 ARG A CA 1
ATOM 606 C C . ARG A 1 72 ? 6.911 -2.936 -17.554 1.00 98.00 72 ARG A C 1
ATOM 608 O O . ARG A 1 72 ? 5.737 -2.570 -17.611 1.00 98.00 72 ARG A O 1
ATOM 615 N N . ILE A 1 73 ? 7.246 -4.180 -17.209 1.00 98.38 73 ILE A N 1
ATOM 616 C CA . ILE A 1 73 ? 6.267 -5.188 -16.807 1.00 98.38 73 ILE A CA 1
ATOM 617 C C . ILE A 1 73 ? 5.690 -4.788 -15.451 1.00 98.38 73 ILE A C 1
ATOM 619 O O . ILE A 1 73 ? 6.436 -4.532 -14.505 1.00 98.38 73 ILE A O 1
ATOM 623 N N . VAL A 1 74 ? 4.360 -4.757 -15.361 1.00 98.38 74 VAL A N 1
ATOM 624 C CA . VAL A 1 74 ? 3.620 -4.553 -14.113 1.00 98.38 74 VAL A CA 1
ATOM 625 C C . VAL A 1 74 ? 3.243 -5.933 -13.557 1.00 98.38 74 VAL A C 1
ATOM 627 O O . VAL A 1 74 ? 2.494 -6.653 -14.219 1.00 98.38 74 VAL A O 1
ATOM 630 N N . PRO A 1 75 ? 3.739 -6.343 -12.375 1.00 97.62 75 PRO A N 1
ATOM 631 C CA . PRO A 1 75 ? 3.387 -7.632 -11.784 1.00 97.62 75 PRO A CA 1
ATOM 632 C C . PRO A 1 75 ? 1.883 -7.748 -11.528 1.00 97.62 75 PRO A C 1
ATOM 634 O O . PRO A 1 75 ? 1.242 -6.764 -11.170 1.00 97.62 75 PRO A O 1
ATOM 637 N N . ILE A 1 76 ? 1.315 -8.952 -11.644 1.00 95.88 76 ILE A N 1
ATOM 638 C CA . ILE A 1 76 ? -0.112 -9.187 -11.355 1.00 95.88 76 ILE A CA 1
ATOM 639 C C . ILE A 1 76 ? -0.381 -9.126 -9.846 1.00 95.88 76 ILE A C 1
ATOM 641 O O . ILE A 1 76 ? -1.334 -8.483 -9.419 1.00 95.88 76 ILE A O 1
ATOM 645 N N . GLY A 1 77 ? 0.488 -9.731 -9.033 1.00 93.12 77 GLY A N 1
ATOM 646 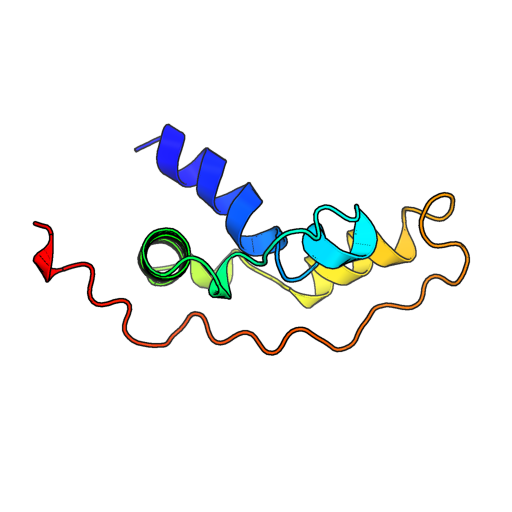C CA . GLY A 1 77 ? 0.339 -9.762 -7.577 1.00 93.12 77 GLY A CA 1
ATOM 647 C C . GLY A 1 77 ? 0.692 -8.447 -6.861 1.00 93.12 77 GLY A C 1
ATOM 648 O O . GLY A 1 77 ? 1.001 -7.443 -7.513 1.00 93.12 77 GLY A O 1
ATOM 649 N N . PRO A 1 78 ? 0.687 -8.461 -5.516 1.00 94.44 78 PRO A N 1
ATOM 650 C CA . PRO A 1 78 ? 0.169 -9.534 -4.662 1.00 94.44 78 PRO A CA 1
ATOM 651 C C . PRO A 1 78 ? -1.368 -9.573 -4.650 1.00 94.44 78 PRO A C 1
ATOM 653 O O . PRO A 1 78 ? -2.020 -8.610 -5.048 1.00 94.44 78 PRO A O 1
ATOM 656 N N . LEU A 1 79 ? -1.938 -10.692 -4.189 1.00 91.69 79 LEU A N 1
ATOM 657 C CA . LEU A 1 79 ? -3.353 -10.756 -3.820 1.00 91.69 79 LEU A CA 1
ATOM 658 C C . LEU A 1 79 ? -3.527 -9.992 -2.504 1.00 91.69 79 LEU A C 1
ATOM 660 O O . LEU A 1 79 ? -2.927 -10.372 -1.498 1.00 91.69 79 LEU A O 1
ATOM 664 N N . LEU A 1 80 ? -4.296 -8.906 -2.531 1.00 90.25 80 LEU A N 1
ATOM 665 C CA . LEU A 1 80 ? -4.565 -8.065 -1.370 1.00 90.25 80 LEU A CA 1
ATOM 666 C C . LEU A 1 80 ? -6.067 -8.011 -1.142 1.00 90.25 80 LEU A C 1
ATOM 668 O O . LEU A 1 80 ? -6.807 -7.591 -2.029 1.00 90.25 80 LEU A O 1
ATOM 672 N N . ASP A 1 81 ? -6.479 -8.385 0.060 1.00 95.19 81 ASP A N 1
ATOM 673 C CA . ASP A 1 81 ? -7.796 -8.062 0.584 1.00 95.19 81 ASP A CA 1
ATOM 674 C C . ASP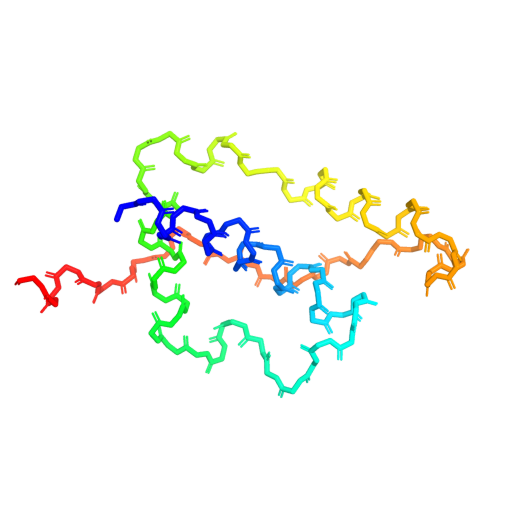 A 1 81 ? -7.602 -7.208 1.838 1.00 95.19 81 ASP A C 1
ATOM 676 O O . ASP A 1 81 ? -7.103 -7.681 2.859 1.00 95.19 81 ASP A O 1
ATOM 680 N N . LEU A 1 82 ? -7.910 -5.916 1.717 1.00 97.44 82 LEU A N 1
ATOM 681 C CA . LEU A 1 82 ? -7.838 -4.957 2.822 1.00 97.44 82 LEU A CA 1
ATOM 682 C C . LEU A 1 82 ? -9.209 -4.712 3.468 1.00 97.44 82 LEU A C 1
ATOM 684 O O . LEU A 1 82 ? -9.328 -3.841 4.330 1.00 97.44 82 LEU A O 1
ATOM 688 N N . THR A 1 83 ? -10.237 -5.451 3.045 1.00 96.75 83 THR A N 1
ATOM 689 C CA . THR A 1 83 ? -11.621 -5.328 3.528 1.00 96.75 83 THR A CA 1
ATOM 690 C C . THR A 1 83 ? -11.979 -6.365 4.591 1.00 96.75 83 THR A C 1
ATOM 692 O O . THR A 1 83 ? -13.004 -6.238 5.255 1.00 96.75 83 THR A O 1
ATOM 695 N N . GLU A 1 84 ? -11.103 -7.347 4.809 1.00 96.56 84 GLU A N 1
ATOM 696 C CA . GLU A 1 84 ? -11.229 -8.333 5.880 1.00 96.56 84 GLU A CA 1
ATOM 697 C C . GLU A 1 84 ? -11.253 -7.682 7.281 1.00 96.56 84 GLU A C 1
ATOM 699 O O . GLU A 1 84 ? -10.557 -6.686 7.518 1.00 96.56 84 GLU A O 1
ATOM 704 N N . PRO A 1 85 ? -11.994 -8.245 8.258 1.00 96.62 85 PRO A N 1
ATOM 705 C CA . PRO A 1 85 ? -12.049 -7.701 9.613 1.00 96.62 85 PRO A CA 1
ATOM 706 C C . PRO A 1 85 ? -10.666 -7.612 10.276 1.00 96.62 85 PRO A C 1
ATOM 708 O O . PRO A 1 85 ? -9.983 -8.620 10.476 1.00 96.62 85 PRO A O 1
ATOM 711 N N . HIS A 1 86 ? -10.269 -6.408 10.695 1.00 96.31 86 HIS A N 1
ATOM 712 C CA . HIS A 1 86 ? -8.932 -6.147 11.243 1.00 96.31 86 HIS A CA 1
ATOM 713 C C . HIS A 1 86 ? -8.770 -6.452 12.740 1.00 96.31 86 HIS A C 1
ATOM 715 O O . HIS A 1 86 ? -7.641 -6.587 13.217 1.00 96.31 86 HIS A O 1
ATOM 721 N N . ARG A 1 87 ? -9.865 -6.594 13.497 1.00 94.62 87 ARG A N 1
ATOM 722 C CA . ARG A 1 87 ? -9.858 -6.989 14.920 1.00 94.62 87 ARG A CA 1
ATOM 723 C C . ARG A 1 87 ? -9.001 -6.093 15.823 1.00 94.62 87 ARG A C 1
ATOM 725 O O . ARG A 1 87 ? -8.349 -6.577 16.758 1.00 94.62 87 ARG A O 1
ATOM 732 N N . ARG A 1 88 ? -8.966 -4.791 15.527 1.00 95.38 88 ARG A N 1
ATOM 733 C CA . ARG A 1 88 ? -8.227 -3.775 16.311 1.00 95.38 88 ARG A CA 1
ATOM 734 C C . ARG A 1 88 ? -9.105 -3.033 17.303 1.00 95.38 88 ARG A C 1
ATOM 736 O O . ARG A 1 88 ? -8.576 -2.476 18.254 1.00 95.38 88 ARG A O 1
ATOM 743 N N . GLU A 1 89 ? -10.419 -3.127 17.154 1.00 91.25 89 GLU A N 1
ATOM 744 C CA . GLU A 1 89 ? -11.427 -2.614 18.076 1.00 91.25 89 GLU A CA 1
ATOM 745 C C . GLU A 1 89 ? -11.226 -3.100 19.521 1.00 91.25 89 GLU A C 1
ATOM 747 O O . GLU A 1 89 ? -11.572 -2.396 20.458 1.00 91.25 89 GLU A O 1
ATOM 752 N N . ARG A 1 90 ? -10.585 -4.262 19.708 1.00 90.94 90 ARG A N 1
ATOM 753 C CA . ARG A 1 90 ? -10.235 -4.836 21.020 1.00 90.94 90 ARG A CA 1
ATOM 754 C C . ARG A 1 90 ? -9.073 -4.151 21.751 1.00 90.94 90 ARG A C 1
ATOM 756 O O . ARG A 1 90 ? -8.744 -4.564 22.858 1.00 90.94 90 ARG A O 1
ATOM 763 N N . LEU A 1 91 ? -8.360 -3.241 21.089 1.00 87.75 91 LEU A N 1
ATOM 764 C CA . LEU A 1 91 ? -7.200 -2.535 21.649 1.00 87.75 91 LEU A CA 1
ATOM 765 C C . LEU A 1 91 ? -7.581 -1.185 22.275 1.00 87.75 91 LEU A C 1
ATOM 767 O O . LEU A 1 91 ? -6.694 -0.504 22.790 1.00 87.75 91 LEU A O 1
ATOM 771 N N . ASN A 1 92 ? -8.863 -0.818 22.199 1.00 61.47 92 ASN A N 1
ATOM 772 C CA . ASN A 1 92 ? -9.430 0.423 22.718 1.00 61.47 92 ASN A CA 1
ATOM 773 C C . ASN A 1 92 ? -10.107 0.208 24.072 1.00 61.47 92 ASN A C 1
ATOM 775 O O . ASN A 1 92 ? -10.739 -0.859 24.249 1.00 61.47 92 ASN A O 1
#

Foldseek 3Di:
DVVLVVVLVVLLLCFQDCCPLVVPPPDHLVVPLVSLLSNLVQCPPPPNVVVDDSVVSQQCRLQVPCVSHVPSDRDPDDDDDSPPNSPCVVVD